Protein AF-A0A832UIJ3-F1 (afdb_monomer)

Seq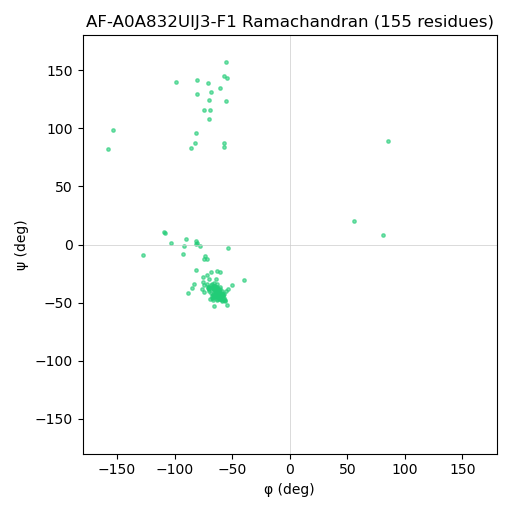uence (157 aa):
MHATLATTLRNRYSAGLPQARTTIYAGSPVNYRSFPMIMTPPIKEDQLAEILLRSDGVLTRARMINASLRLLGINCSELDTLAGAGSVQLASVQEMSRSKNRSDLRTALTRFRMTVMTLRDAYRDILVREDLPGETAQGVLSVAQSLDVTAVKAAIA

Structure (mmCIF, N/CA/C/O backbone):
data_AF-A0A832UIJ3-F1
#
_entry.id   AF-A0A832UIJ3-F1
#
loop_
_atom_site.group_PDB
_atom_site.id
_atom_site.type_symbol
_atom_site.label_atom_id
_atom_site.label_alt_id
_atom_site.label_comp_id
_atom_site.label_asym_id
_atom_site.label_entity_id
_atom_site.label_seq_id
_atom_site.pdbx_PDB_ins_code
_atom_site.Cartn_x
_atom_site.Cartn_y
_atom_site.Cartn_z
_atom_site.occupancy
_atom_site.B_iso_or_equiv
_atom_site.auth_seq_id
_atom_site.auth_comp_id
_atom_site.auth_asym_id
_atom_site.auth_atom_id
_atom_site.pdbx_PDB_model_num
ATOM 1 N N . MET A 1 1 ? -20.472 16.142 -15.484 1.00 39.19 1 MET A N 1
ATOM 2 C CA . MET A 1 1 ? -21.192 15.498 -14.359 1.00 39.19 1 MET A CA 1
ATOM 3 C C . MET A 1 1 ? -20.219 15.157 -13.215 1.00 39.19 1 MET A C 1
ATOM 5 O O . MET A 1 1 ? -19.966 13.993 -12.956 1.00 39.19 1 MET A O 1
ATOM 9 N N . HIS A 1 2 ? -19.652 16.162 -12.531 1.00 39.00 2 HIS A N 1
ATOM 10 C CA . HIS A 1 2 ? -18.636 15.988 -11.464 1.00 39.00 2 HIS A CA 1
ATOM 11 C C . HIS A 1 2 ? -19.160 16.304 -10.045 1.00 39.00 2 HIS A C 1
ATOM 13 O O . HIS A 1 2 ? -18.385 16.398 -9.099 1.00 39.00 2 HIS A O 1
ATOM 19 N N . ALA A 1 3 ? -20.476 16.468 -9.878 1.00 40.84 3 ALA A N 1
ATOM 20 C CA . ALA A 1 3 ? -21.085 16.920 -8.623 1.00 40.84 3 ALA A CA 1
ATOM 21 C C . ALA A 1 3 ? -21.518 15.781 -7.678 1.00 40.84 3 ALA A C 1
ATOM 23 O O . ALA A 1 3 ? -21.900 16.029 -6.538 1.00 40.84 3 ALA A O 1
ATOM 24 N N . THR A 1 4 ? -21.468 14.520 -8.103 1.00 48.50 4 THR A N 1
ATOM 25 C CA . THR A 1 4 ? -22.038 13.403 -7.333 1.00 48.50 4 THR A CA 1
ATOM 26 C C . THR A 1 4 ? -21.109 12.876 -6.241 1.00 48.50 4 THR A C 1
ATOM 28 O O . THR A 1 4 ? -21.584 12.539 -5.161 1.00 48.50 4 THR A O 1
ATOM 31 N N . LEU A 1 5 ? -19.787 12.872 -6.434 1.00 42.34 5 LEU A N 1
ATOM 32 C CA . LEU A 1 5 ? -18.871 12.242 -5.469 1.00 42.34 5 LEU A CA 1
ATOM 33 C C . LEU A 1 5 ? -18.695 13.064 -4.179 1.00 42.34 5 LEU A C 1
ATOM 35 O O . LEU A 1 5 ? -18.743 12.513 -3.081 1.00 42.34 5 LEU A O 1
ATOM 39 N N . ALA A 1 6 ? -18.583 14.391 -4.302 1.00 45.16 6 ALA A N 1
ATOM 40 C CA . ALA A 1 6 ? -18.473 15.300 -3.157 1.00 45.16 6 ALA A CA 1
ATOM 41 C C . ALA A 1 6 ? -19.769 15.348 -2.326 1.00 45.16 6 ALA A C 1
ATOM 43 O O . ALA A 1 6 ? -19.722 15.371 -1.097 1.00 45.16 6 ALA A O 1
ATOM 44 N N . THR A 1 7 ? -20.927 15.282 -2.989 1.00 42.53 7 THR A N 1
ATOM 45 C CA . THR A 1 7 ? -22.244 15.256 -2.331 1.00 42.53 7 THR A CA 1
ATOM 46 C C . THR A 1 7 ? -22.480 13.924 -1.613 1.00 42.53 7 THR A C 1
ATOM 48 O O . THR A 1 7 ? -22.992 13.902 -0.496 1.00 42.53 7 THR A O 1
ATOM 51 N N . THR A 1 8 ? -22.000 12.815 -2.187 1.00 46.34 8 THR A N 1
ATOM 52 C CA . THR A 1 8 ? -22.056 11.493 -1.541 1.00 46.34 8 THR A CA 1
ATOM 53 C C . THR A 1 8 ? -21.134 11.416 -0.321 1.00 46.34 8 THR A C 1
ATOM 55 O O . THR A 1 8 ? -21.488 10.781 0.665 1.00 46.34 8 THR A O 1
ATOM 58 N N . LEU A 1 9 ? -19.971 12.081 -0.344 1.00 43.75 9 LEU A N 1
ATOM 59 C CA . LEU A 1 9 ? -19.081 12.166 0.821 1.00 43.75 9 LEU A CA 1
ATOM 60 C C . LEU A 1 9 ? -19.661 13.050 1.936 1.00 43.75 9 LEU A C 1
ATOM 62 O O . LEU A 1 9 ? -19.540 12.688 3.102 1.00 43.75 9 LEU A O 1
ATOM 66 N N . ARG A 1 10 ? -20.350 14.149 1.595 1.00 41.62 10 ARG A N 1
ATOM 67 C CA . ARG A 1 10 ? -21.055 14.999 2.575 1.00 41.62 10 ARG A CA 1
ATOM 68 C C . ARG A 1 10 ? -22.216 14.276 3.260 1.00 41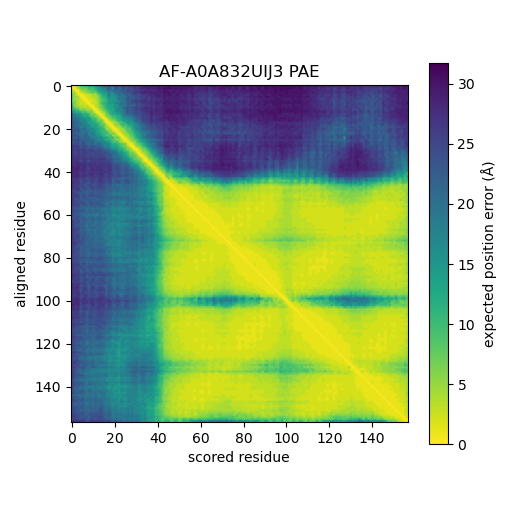.62 10 ARG A C 1
ATOM 70 O O . ARG A 1 10 ? -22.385 14.420 4.464 1.00 41.62 10 ARG A O 1
ATOM 77 N N . ASN A 1 11 ? -22.953 13.440 2.528 1.00 39.72 11 ASN A N 1
ATOM 78 C CA . ASN A 1 11 ? -24.073 12.672 3.081 1.00 39.72 11 ASN A CA 1
ATOM 79 C C . ASN A 1 11 ? -23.646 11.496 3.990 1.00 39.72 11 ASN A C 1
ATOM 81 O O . ASN A 1 11 ? -24.493 10.940 4.686 1.00 39.72 11 ASN A O 1
ATOM 85 N N . ARG A 1 12 ? -22.350 11.133 4.058 1.00 45.69 12 ARG A N 1
ATOM 86 C CA . ARG A 1 12 ? -21.844 10.083 4.976 1.00 45.69 12 ARG A CA 1
ATOM 87 C C . ARG A 1 12 ? -21.831 10.487 6.451 1.00 45.69 12 ARG A C 1
ATOM 89 O O . ARG A 1 12 ? -21.661 9.615 7.295 1.00 45.69 12 ARG A O 1
ATOM 96 N N . TYR A 1 13 ? -22.008 11.769 6.769 1.00 43.53 13 TYR A N 1
ATOM 97 C CA . TYR A 1 13 ? -21.979 12.246 8.155 1.00 43.53 13 TYR A CA 1
ATOM 98 C C . TYR A 1 13 ? -23.237 11.899 8.967 1.00 43.53 13 TYR A C 1
ATOM 100 O O . TYR A 1 13 ? -23.207 12.040 10.185 1.00 43.53 13 TYR A O 1
ATOM 108 N N . SER A 1 14 ? -24.333 11.448 8.341 1.00 40.50 14 SER A N 1
ATOM 109 C CA . SER A 1 14 ? -25.637 11.390 9.029 1.00 40.50 14 SER A CA 1
ATOM 110 C C . SER A 1 14 ? -26.359 10.043 8.988 1.00 40.50 14 SER A C 1
ATOM 112 O O . SER A 1 14 ? -27.336 9.876 9.710 1.00 40.50 14 SER A O 1
ATOM 114 N N . ALA A 1 15 ? -25.903 9.061 8.207 1.00 37.53 15 ALA A N 1
ATOM 115 C CA . ALA A 1 15 ? -26.547 7.750 8.184 1.00 37.53 15 ALA A CA 1
ATOM 116 C C . ALA A 1 15 ? -25.574 6.632 7.787 1.00 37.53 15 ALA A C 1
ATOM 118 O O . ALA A 1 15 ? -25.338 6.364 6.614 1.00 37.53 15 ALA A O 1
ATOM 119 N N . GLY A 1 16 ? -25.064 5.932 8.797 1.00 35.69 16 GLY A N 1
ATOM 120 C CA . GLY A 1 16 ? -24.856 4.494 8.700 1.00 35.69 16 GLY A CA 1
ATOM 121 C C . GLY A 1 16 ? -23.546 4.005 8.077 1.00 35.69 16 GLY A C 1
ATOM 122 O O . GLY A 1 16 ? -23.506 3.566 6.927 1.00 35.69 16 GLY A O 1
ATOM 123 N N . LEU A 1 17 ? -22.532 3.849 8.933 1.00 44.06 17 LEU A N 1
ATOM 124 C CA . LEU A 1 17 ? -21.436 2.880 8.772 1.00 44.06 17 LEU A CA 1
ATOM 125 C C . LEU A 1 17 ? -21.876 1.488 8.229 1.00 44.06 17 LEU A C 1
ATOM 127 O O . LEU A 1 17 ? -21.105 0.897 7.467 1.00 44.06 17 LEU A O 1
ATOM 131 N N . PRO A 1 18 ? -23.104 0.970 8.480 1.00 40.62 18 PRO A N 1
ATOM 132 C CA . PRO A 1 18 ? -23.565 -0.283 7.874 1.00 40.62 18 PRO A CA 1
ATOM 133 C C . PRO A 1 18 ? -23.719 -0.257 6.342 1.00 40.62 18 PRO A C 1
ATOM 135 O O . PRO A 1 18 ? -23.514 -1.288 5.707 1.00 40.62 18 PRO A O 1
ATOM 138 N N . GLN A 1 19 ? -24.022 0.888 5.714 1.00 37.78 19 GLN A N 1
ATOM 139 C CA . GLN A 1 19 ? -24.164 0.978 4.247 1.00 37.78 19 GLN A CA 1
ATOM 140 C C . GLN A 1 19 ? -22.811 1.108 3.523 1.00 37.78 19 GLN A C 1
ATOM 142 O O . GLN A 1 19 ? -22.678 0.755 2.346 1.00 37.78 19 GLN A O 1
ATOM 147 N N . ALA A 1 20 ? -21.768 1.560 4.229 1.00 39.78 20 ALA A N 1
ATOM 148 C CA . ALA A 1 20 ? -20.407 1.556 3.701 1.00 39.78 20 ALA A CA 1
ATOM 149 C C . ALA A 1 20 ? -19.891 0.119 3.507 1.00 39.78 20 ALA A C 1
ATOM 151 O O . ALA A 1 20 ? -19.261 -0.165 2.489 1.00 39.78 20 ALA A O 1
ATOM 152 N N . ARG A 1 21 ? -20.236 -0.807 4.418 1.00 35.94 21 ARG A N 1
ATOM 153 C CA . ARG A 1 21 ? -19.884 -2.235 4.303 1.00 35.94 21 ARG A CA 1
ATOM 154 C C . ARG A 1 21 ? -20.452 -2.883 3.033 1.00 35.94 21 ARG A C 1
ATOM 156 O O . ARG A 1 21 ? -19.720 -3.586 2.342 1.00 35.94 21 ARG A O 1
ATOM 163 N N . THR A 1 22 ? -21.707 -2.610 2.670 1.00 36.19 22 THR A N 1
ATOM 164 C CA . THR A 1 22 ? -22.324 -3.165 1.449 1.00 36.19 22 THR A CA 1
ATOM 165 C C . THR A 1 22 ? -21.819 -2.507 0.170 1.00 36.19 22 THR A C 1
ATOM 167 O O . THR A 1 22 ? -21.631 -3.193 -0.831 1.00 36.19 22 THR A O 1
ATOM 170 N N . THR A 1 23 ? -21.525 -1.205 0.187 1.00 43.72 23 THR A N 1
ATOM 171 C CA . THR A 1 23 ? -21.051 -0.501 -1.019 1.00 43.72 23 THR A CA 1
ATOM 172 C C . THR A 1 23 ? -19.587 -0.826 -1.345 1.00 43.72 23 THR A C 1
ATOM 174 O O . THR A 1 23 ? -19.227 -0.909 -2.517 1.00 43.72 23 THR A O 1
ATOM 177 N N . ILE A 1 24 ? -18.743 -1.084 -0.334 1.00 43.19 24 ILE A N 1
ATOM 178 C CA . ILE A 1 24 ? -17.364 -1.564 -0.544 1.00 43.19 24 ILE A CA 1
ATOM 179 C C . ILE A 1 24 ? -17.367 -2.962 -1.187 1.00 43.19 24 ILE A C 1
ATOM 181 O O . ILE A 1 24 ? -16.548 -3.226 -2.065 1.00 43.19 24 ILE A O 1
ATOM 185 N N . TYR A 1 25 ? -18.320 -3.829 -0.821 1.00 36.50 25 TYR A N 1
ATOM 186 C CA . TYR A 1 25 ? -18.483 -5.149 -1.441 1.00 36.50 25 TYR A CA 1
ATOM 187 C C . TYR A 1 25 ? -19.136 -5.095 -2.832 1.00 36.50 25 TYR A C 1
ATOM 189 O O . TYR A 1 25 ? -18.692 -5.804 -3.730 1.00 36.50 25 TYR A O 1
ATOM 197 N N . ALA A 1 26 ? -20.128 -4.226 -3.056 1.00 36.97 26 ALA A N 1
ATOM 198 C CA . ALA A 1 26 ? -20.773 -4.070 -4.366 1.00 36.97 26 ALA A CA 1
ATOM 199 C C . ALA A 1 26 ? -19.869 -3.374 -5.402 1.00 36.97 26 ALA A C 1
ATOM 201 O O . ALA A 1 26 ? -20.012 -3.590 -6.604 1.00 36.97 26 ALA A O 1
ATOM 202 N N . GLY A 1 27 ? -18.929 -2.546 -4.938 1.00 35.41 27 GLY A N 1
ATOM 203 C CA . GLY A 1 27 ? -17.932 -1.874 -5.766 1.00 35.41 27 GLY A CA 1
ATOM 204 C C . GLY A 1 27 ? -16.618 -2.634 -5.923 1.00 35.41 27 GLY A C 1
ATOM 205 O O . GLY A 1 27 ? -15.746 -2.128 -6.621 1.00 35.41 27 GLY A O 1
ATOM 206 N N . SER A 1 28 ? -16.449 -3.805 -5.293 1.00 37.44 28 SER A N 1
ATOM 207 C CA . SER A 1 28 ? -15.291 -4.674 -5.516 1.00 37.44 28 SER A CA 1
ATOM 208 C C . SER A 1 28 ? -15.560 -5.475 -6.789 1.00 37.44 28 SER A C 1
ATOM 210 O O . SER A 1 28 ? -16.300 -6.462 -6.749 1.00 37.44 28 SER A O 1
ATOM 212 N N . PRO A 1 29 ? -15.059 -5.050 -7.962 1.00 41.47 29 PRO A N 1
ATOM 213 C CA . PRO A 1 29 ? -15.418 -5.708 -9.192 1.00 41.47 29 PRO A CA 1
ATOM 214 C C . PRO A 1 29 ? -14.753 -7.078 -9.166 1.00 41.47 29 PRO A C 1
ATOM 216 O O . PRO A 1 29 ? -13.527 -7.204 -9.137 1.00 41.47 29 PRO A O 1
ATOM 219 N N . VAL A 1 30 ? -15.582 -8.100 -9.319 1.00 36.53 30 VAL A N 1
ATOM 220 C CA . VAL A 1 30 ? -15.220 -9.454 -9.757 1.00 36.53 30 VAL A CA 1
ATOM 221 C C . VAL A 1 30 ? -14.430 -9.436 -11.097 1.00 36.53 30 VAL A C 1
ATOM 223 O O . VAL A 1 30 ? -13.913 -10.458 -11.537 1.00 36.53 30 VAL A O 1
ATOM 226 N N . ASN A 1 31 ? -14.223 -8.262 -11.712 1.00 34.00 31 ASN A N 1
ATOM 227 C CA . ASN A 1 31 ? -13.494 -8.041 -12.964 1.00 34.00 31 ASN A CA 1
ATOM 228 C C . ASN A 1 31 ? -11.957 -8.053 -12.871 1.00 34.00 31 ASN A C 1
ATOM 230 O O . ASN A 1 31 ? -11.305 -7.937 -13.904 1.00 34.00 31 ASN A O 1
ATOM 234 N N . TYR A 1 32 ? -11.335 -8.230 -11.701 1.00 41.75 32 TYR A N 1
ATOM 235 C CA . TYR A 1 32 ? -9.866 -8.346 -11.643 1.00 41.75 32 TYR A CA 1
ATOM 236 C C . TYR A 1 32 ? -9.326 -9.746 -11.989 1.00 41.75 32 TYR A C 1
ATOM 238 O O . TYR A 1 32 ? -8.115 -9.961 -11.948 1.00 41.75 32 TYR A O 1
ATOM 246 N N . ARG A 1 33 ? -10.193 -10.703 -12.361 1.00 33.19 33 ARG A N 1
ATOM 247 C CA . ARG A 1 33 ? -9.790 -12.080 -12.709 1.00 33.19 33 ARG A CA 1
ATOM 248 C C . ARG A 1 33 ? -9.258 -12.285 -14.129 1.00 33.19 33 ARG A C 1
ATOM 250 O O . ARG A 1 33 ? -8.834 -13.388 -14.450 1.00 33.19 33 ARG A O 1
ATOM 257 N N . SER A 1 34 ? -9.186 -11.249 -14.953 1.00 31.11 34 SER A N 1
ATOM 258 C CA . SER A 1 34 ? -8.575 -11.362 -16.279 1.00 31.11 34 SER A CA 1
ATOM 259 C C . SER A 1 34 ? -8.135 -9.992 -16.769 1.00 31.11 34 SER A C 1
ATOM 261 O O . SER A 1 34 ? -8.843 -9.338 -17.529 1.00 31.11 34 SER A O 1
ATOM 263 N N . PHE A 1 35 ? -6.956 -9.548 -16.332 1.00 35.56 35 PHE A N 1
ATOM 264 C CA . PHE A 1 35 ? -6.226 -8.571 -17.129 1.00 35.56 35 PHE A CA 1
ATOM 265 C C . PHE A 1 35 ? -5.642 -9.320 -18.329 1.00 35.56 35 PHE A C 1
ATOM 267 O O . PHE A 1 35 ? -4.797 -10.197 -18.120 1.00 35.56 35 PHE A O 1
ATOM 274 N N . PRO A 1 36 ? -6.049 -9.012 -19.574 1.00 32.50 36 PRO A N 1
ATOM 275 C CA . PRO A 1 36 ? -5.216 -9.380 -20.705 1.00 32.50 36 PRO A CA 1
ATOM 276 C C . PRO A 1 36 ? -3.846 -8.732 -20.480 1.00 32.50 36 PRO A C 1
ATOM 278 O O . PRO A 1 36 ? -3.769 -7.646 -19.900 1.00 32.50 36 PRO A O 1
ATOM 281 N N . MET A 1 37 ? -2.762 -9.394 -20.890 1.00 35.47 37 MET A N 1
ATOM 282 C CA . MET A 1 37 ? -1.457 -8.745 -21.026 1.00 35.47 37 MET A CA 1
ATOM 283 C C . MET A 1 37 ? -1.630 -7.569 -21.994 1.00 35.47 37 MET A C 1
ATOM 285 O O . MET A 1 37 ? -1.499 -7.725 -23.205 1.00 35.47 37 MET A O 1
ATOM 289 N N . ILE A 1 38 ? -2.007 -6.399 -21.482 1.00 39.00 38 ILE A N 1
ATOM 290 C CA . ILE A 1 38 ? -2.041 -5.181 -22.271 1.00 39.00 38 ILE A CA 1
ATOM 291 C C . ILE A 1 38 ? -0.572 -4.869 -22.516 1.00 39.00 38 ILE A C 1
ATOM 293 O O . ILE A 1 38 ? 0.159 -4.526 -21.592 1.00 39.00 38 ILE A O 1
ATOM 297 N N . MET A 1 39 ? -0.141 -5.075 -23.758 1.00 37.12 39 MET A N 1
ATOM 298 C CA . MET A 1 39 ? 1.107 -4.559 -24.308 1.00 37.12 39 MET A CA 1
ATOM 299 C C . MET A 1 39 ? 1.091 -3.032 -24.159 1.00 37.12 39 MET A C 1
ATOM 301 O O . MET A 1 39 ? 0.669 -2.312 -25.061 1.00 37.12 39 MET A O 1
ATOM 305 N N . THR A 1 40 ? 1.471 -2.526 -22.987 1.00 46.62 40 THR A N 1
ATOM 306 C CA . THR A 1 40 ? 1.617 -1.093 -22.750 1.00 46.62 40 THR A CA 1
ATOM 307 C C . THR A 1 40 ? 2.845 -0.582 -23.512 1.00 46.62 40 THR A C 1
ATOM 309 O O . THR A 1 40 ? 3.878 -1.263 -23.541 1.00 46.62 40 THR A O 1
ATOM 312 N N . PRO A 1 41 ? 2.764 0.609 -24.139 1.00 45.50 41 PRO A N 1
ATOM 313 C CA . PRO A 1 41 ? 3.929 1.261 -24.726 1.00 45.50 41 PRO A CA 1
ATOM 314 C C . PRO A 1 41 ? 5.034 1.435 -23.670 1.00 45.50 41 PRO A C 1
ATOM 316 O O . PRO A 1 41 ? 4.734 1.472 -22.475 1.00 45.50 41 PRO A O 1
ATOM 319 N N . PRO A 1 42 ? 6.311 1.570 -24.072 1.00 53.44 42 PRO A N 1
ATOM 320 C CA . PRO A 1 42 ? 7.393 1.817 -23.126 1.00 53.44 42 PRO A CA 1
ATOM 321 C C . PRO A 1 42 ? 7.093 3.069 -22.291 1.00 53.44 42 PRO A C 1
ATOM 323 O O . PRO A 1 42 ? 6.875 4.150 -22.839 1.00 53.44 42 PRO A O 1
ATOM 326 N N . ILE A 1 43 ? 7.079 2.909 -20.968 1.00 57.91 43 ILE A N 1
ATOM 327 C CA . ILE A 1 43 ? 6.852 3.996 -20.019 1.00 57.91 43 ILE A CA 1
ATOM 328 C C . ILE A 1 43 ? 7.934 5.057 -20.189 1.00 57.91 43 ILE A C 1
ATOM 330 O O . ILE A 1 43 ? 9.122 4.741 -20.304 1.00 57.91 43 ILE A O 1
ATOM 334 N N . LYS A 1 44 ? 7.511 6.324 -20.220 1.00 64.88 44 LYS A N 1
ATOM 335 C CA . LYS A 1 44 ? 8.425 7.469 -20.166 1.00 64.88 44 LYS A CA 1
ATOM 336 C C . LYS A 1 44 ? 9.047 7.510 -18.770 1.00 64.88 44 LYS A C 1
ATOM 338 O O . LYS A 1 44 ? 8.307 7.433 -17.794 1.00 64.88 44 LYS A O 1
ATOM 343 N N . GLU A 1 45 ? 10.370 7.635 -18.673 1.00 65.50 45 GLU A N 1
ATOM 344 C CA . GLU A 1 45 ? 11.112 7.5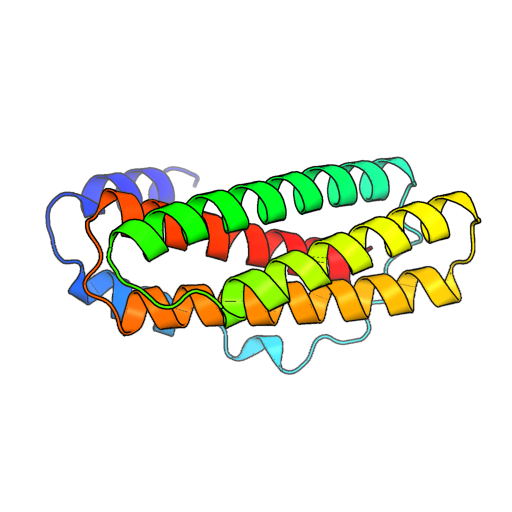85 -17.397 1.00 65.50 45 GLU A CA 1
ATOM 345 C C . GLU A 1 45 ? 10.524 8.529 -16.324 1.00 65.50 45 GLU A C 1
ATOM 347 O O . GLU A 1 45 ? 10.417 8.140 -15.161 1.00 65.50 45 GLU A O 1
ATOM 352 N N . ASP A 1 46 ? 10.006 9.695 -16.728 1.00 69.88 46 ASP A N 1
ATOM 353 C CA . ASP A 1 46 ? 9.335 10.662 -15.844 1.00 69.88 46 ASP A CA 1
ATOM 354 C C . ASP A 1 46 ? 8.085 10.096 -15.143 1.00 69.88 46 ASP A C 1
ATOM 356 O O . ASP A 1 46 ? 7.838 10.369 -13.967 1.00 69.88 46 ASP A O 1
ATOM 360 N N . GLN A 1 47 ? 7.297 9.270 -15.840 1.00 74.12 47 GLN A N 1
ATOM 361 C CA . GLN A 1 47 ? 6.100 8.647 -15.268 1.00 74.12 47 GLN A CA 1
ATOM 362 C C . GLN A 1 47 ? 6.466 7.572 -14.247 1.00 74.12 47 GLN A C 1
ATOM 364 O O . GLN A 1 47 ? 5.801 7.448 -13.218 1.00 74.12 47 GLN A O 1
ATOM 369 N N . LEU A 1 48 ? 7.533 6.810 -14.502 1.00 78.12 48 LEU A N 1
ATOM 370 C CA . LEU A 1 48 ? 8.015 5.812 -13.554 1.00 78.12 48 LEU A CA 1
ATOM 371 C C . LEU A 1 48 ? 8.530 6.490 -12.278 1.00 78.12 48 LEU A C 1
ATOM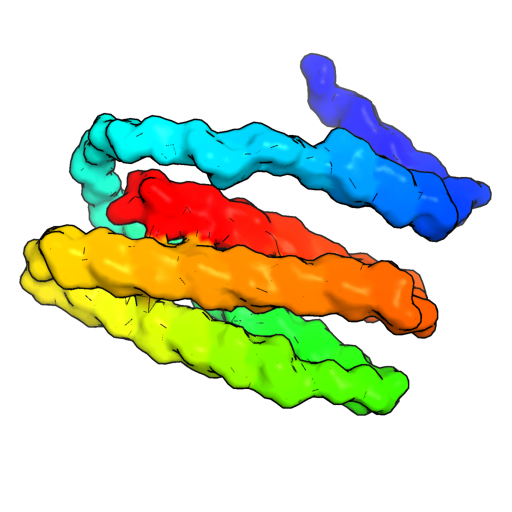 373 O O . LEU A 1 48 ? 8.155 6.078 -11.184 1.00 78.12 48 LEU A O 1
ATOM 377 N N . ALA A 1 49 ? 9.300 7.575 -12.394 1.00 77.69 49 ALA A N 1
ATOM 378 C CA . ALA A 1 49 ? 9.779 8.332 -11.237 1.00 77.69 49 ALA A CA 1
ATOM 379 C C . ALA A 1 49 ? 8.629 8.854 -10.349 1.00 77.69 49 ALA A C 1
ATOM 381 O O . ALA A 1 49 ? 8.673 8.698 -9.126 1.00 77.69 49 ALA A O 1
ATOM 382 N N . GLU A 1 50 ? 7.561 9.396 -10.949 1.00 81.69 50 GLU A N 1
ATOM 383 C CA . GLU A 1 50 ? 6.361 9.833 -10.218 1.00 81.69 50 GLU A CA 1
ATOM 384 C C . GLU A 1 50 ? 5.674 8.664 -9.490 1.00 81.69 50 GLU A C 1
ATOM 386 O O . GLU A 1 50 ? 5.278 8.783 -8.325 1.00 81.69 50 GLU A O 1
ATOM 391 N N . ILE A 1 51 ? 5.544 7.513 -10.160 1.00 82.00 51 ILE A N 1
ATOM 392 C CA . ILE A 1 51 ? 4.948 6.303 -9.578 1.00 82.00 51 ILE A CA 1
ATOM 393 C C . ILE A 1 51 ? 5.743 5.852 -8.358 1.00 82.00 51 ILE A C 1
ATOM 395 O O . ILE A 1 51 ? 5.141 5.535 -7.329 1.00 82.00 51 ILE A O 1
ATOM 399 N N . LEU A 1 52 ? 7.072 5.846 -8.448 1.00 83.50 52 LEU A N 1
ATOM 400 C CA . LEU A 1 52 ? 7.944 5.403 -7.365 1.00 83.50 52 LEU A CA 1
ATOM 401 C C . LEU A 1 52 ? 7.860 6.342 -6.161 1.00 83.50 52 LEU A C 1
ATOM 403 O O . LEU A 1 52 ? 7.665 5.870 -5.042 1.00 83.50 52 LEU A O 1
ATOM 407 N N . LEU A 1 53 ? 7.907 7.657 -6.388 1.00 83.44 53 LEU A N 1
ATOM 408 C CA . LEU A 1 53 ? 7.768 8.652 -5.322 1.00 83.44 53 LEU A CA 1
ATOM 409 C C . LEU A 1 53 ? 6.412 8.536 -4.614 1.00 83.44 53 LEU A C 1
ATOM 411 O O . LEU A 1 53 ? 6.330 8.526 -3.385 1.00 83.44 53 LEU A O 1
ATOM 415 N N . ARG A 1 54 ? 5.328 8.396 -5.385 1.00 86.19 54 ARG A N 1
ATOM 416 C CA . ARG A 1 54 ? 3.985 8.229 -4.821 1.00 86.19 54 ARG A CA 1
ATOM 417 C C . ARG A 1 54 ? 3.866 6.930 -4.030 1.00 86.19 54 ARG A C 1
ATOM 419 O O . ARG A 1 54 ? 3.250 6.926 -2.968 1.00 86.19 54 ARG A O 1
ATOM 426 N N . SER A 1 55 ? 4.444 5.846 -4.539 1.00 88.94 55 SER A N 1
ATOM 427 C CA . SER A 1 55 ? 4.438 4.535 -3.886 1.00 88.94 55 SER A CA 1
ATOM 428 C C . SER A 1 55 ? 5.123 4.579 -2.521 1.00 88.94 55 SER A C 1
ATOM 430 O O . SER A 1 55 ? 4.575 4.056 -1.551 1.00 88.94 55 SER A O 1
ATOM 432 N N . ASP A 1 56 ? 6.260 5.268 -2.425 1.00 89.25 56 ASP A N 1
ATOM 433 C CA . ASP A 1 56 ? 7.001 5.426 -1.172 1.00 89.25 56 ASP A CA 1
ATOM 434 C C . ASP A 1 56 ? 6.201 6.216 -0.123 1.00 89.25 56 ASP A C 1
ATOM 436 O O . ASP A 1 56 ? 6.056 5.794 1.029 1.00 89.25 56 ASP A O 1
ATOM 440 N N . GLY A 1 57 ? 5.556 7.307 -0.549 1.00 88.44 57 GLY A N 1
ATOM 441 C CA . GLY A 1 57 ? 4.658 8.078 0.312 1.00 88.44 57 GLY A CA 1
ATOM 442 C C . GLY A 1 57 ? 3.472 7.256 0.834 1.00 88.44 57 GLY A C 1
ATOM 443 O O . GLY A 1 57 ? 3.067 7.405 1.989 1.00 88.44 57 GLY A O 1
ATOM 444 N N . VAL A 1 58 ? 2.922 6.344 0.024 1.00 90.56 58 VAL A N 1
ATOM 445 C CA . VAL A 1 58 ? 1.835 5.450 0.460 1.00 90.56 58 VAL A CA 1
ATOM 446 C C . VAL A 1 58 ? 2.319 4.448 1.505 1.00 90.56 58 VAL A C 1
ATOM 448 O O . VAL A 1 58 ? 1.639 4.277 2.516 1.00 90.56 58 VAL A O 1
ATOM 451 N N . LEU A 1 59 ? 3.486 3.831 1.310 1.00 91.94 59 LEU A N 1
ATOM 452 C CA . LEU A 1 59 ? 4.062 2.885 2.275 1.00 91.94 59 LEU A CA 1
ATOM 453 C C . LEU A 1 59 ? 4.444 3.563 3.595 1.00 91.94 59 LEU A C 1
ATOM 455 O O . LEU A 1 59 ? 4.255 2.991 4.667 1.00 91.94 59 LEU A O 1
ATOM 459 N N . THR A 1 60 ? 4.917 4.807 3.540 1.00 91.62 60 THR A N 1
ATOM 460 C CA . THR A 1 60 ? 5.184 5.605 4.742 1.00 91.62 60 THR A CA 1
ATOM 461 C C . THR A 1 60 ? 3.899 5.872 5.524 1.00 91.62 60 THR A C 1
ATOM 463 O O . THR A 1 60 ? 3.841 5.612 6.726 1.00 91.62 60 THR A O 1
ATOM 466 N N . ARG A 1 61 ? 2.824 6.298 4.846 1.00 91.50 61 ARG A N 1
ATOM 467 C CA . ARG A 1 61 ? 1.512 6.481 5.492 1.00 91.50 61 ARG A CA 1
ATOM 468 C C . ARG A 1 61 ? 0.936 5.176 6.033 1.00 91.50 61 ARG A C 1
ATOM 470 O O . ARG A 1 61 ? 0.339 5.193 7.103 1.00 91.50 61 ARG A O 1
ATOM 477 N N . ALA A 1 62 ? 1.146 4.057 5.341 1.00 91.12 62 ALA A N 1
ATOM 478 C CA . ALA A 1 62 ? 0.754 2.736 5.821 1.00 91.12 62 ALA A CA 1
ATOM 479 C C . ALA A 1 62 ? 1.393 2.434 7.189 1.00 91.12 62 ALA A C 1
ATOM 481 O O . ALA A 1 62 ? 0.692 2.114 8.145 1.00 91.12 62 ALA A O 1
ATOM 482 N N . ARG A 1 63 ? 2.702 2.668 7.346 1.00 91.94 63 ARG A N 1
ATOM 483 C CA . ARG A 1 63 ? 3.380 2.500 8.645 1.00 91.94 63 ARG A CA 1
ATOM 484 C C . ARG A 1 63 ? 2.851 3.431 9.732 1.00 91.94 63 ARG A C 1
ATOM 486 O O . ARG A 1 63 ? 2.739 3.009 10.880 1.00 91.94 63 ARG A O 1
ATOM 493 N N . MET A 1 64 ? 2.518 4.676 9.387 1.00 92.62 64 MET A N 1
ATOM 494 C CA . MET A 1 64 ? 1.908 5.610 10.341 1.00 92.62 64 MET A CA 1
ATOM 495 C C . MET A 1 64 ? 0.548 5.097 10.824 1.00 92.62 64 MET A C 1
ATOM 497 O O . MET A 1 64 ? 0.299 5.074 12.025 1.00 92.62 64 MET A O 1
ATOM 501 N N . ILE A 1 65 ? -0.299 4.614 9.910 1.00 92.44 65 ILE A N 1
ATOM 502 C CA . ILE A 1 65 ? -1.588 4.012 10.268 1.00 92.44 65 ILE A CA 1
ATOM 503 C C . ILE A 1 65 ? -1.398 2.739 11.096 1.00 92.44 65 ILE A C 1
ATOM 505 O O . ILE A 1 65 ? -2.112 2.563 12.077 1.00 92.44 65 ILE A O 1
ATOM 509 N N . ASN A 1 66 ? -0.413 1.893 10.783 1.00 93.12 66 ASN A N 1
ATOM 510 C CA . ASN A 1 66 ? -0.096 0.725 11.613 1.00 93.12 66 ASN A CA 1
ATOM 511 C C . ASN A 1 66 ? 0.257 1.142 13.042 1.00 93.12 66 ASN A C 1
ATOM 513 O O . ASN A 1 66 ? -0.199 0.517 13.993 1.00 93.12 66 ASN A O 1
ATOM 517 N N . ALA A 1 67 ? 1.032 2.216 13.216 1.00 90.69 67 ALA A N 1
ATOM 518 C CA . ALA A 1 67 ? 1.330 2.739 14.544 1.00 90.69 67 ALA A CA 1
ATOM 519 C C . ALA A 1 67 ? 0.054 3.185 15.280 1.00 90.69 67 ALA A C 1
ATOM 521 O O . ALA A 1 67 ? -0.126 2.818 16.439 1.00 90.69 67 ALA A O 1
ATOM 522 N N . SER A 1 68 ? -0.860 3.889 14.604 1.00 90.69 68 SER A N 1
ATOM 523 C CA . SER A 1 68 ? -2.158 4.275 15.174 1.00 90.69 68 SER A CA 1
ATOM 524 C C . SER A 1 68 ? -3.031 3.070 15.538 1.00 90.69 68 SER A C 1
ATOM 526 O O . SER A 1 68 ? -3.634 3.058 16.605 1.00 90.69 68 SER A O 1
ATOM 528 N N . LEU A 1 69 ? -3.071 2.035 14.697 1.00 90.12 69 LEU A N 1
ATOM 529 C CA . LEU A 1 69 ? -3.803 0.794 14.969 1.0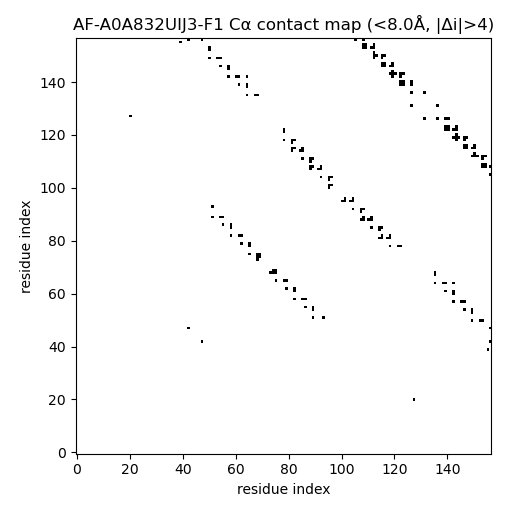0 90.12 69 LEU A CA 1
ATOM 530 C C . LEU A 1 69 ? -3.227 0.046 16.180 1.00 90.12 69 LEU A C 1
ATOM 532 O O . LEU A 1 69 ? -3.985 -0.449 17.011 1.00 90.12 69 LEU A O 1
ATOM 536 N N . ARG A 1 70 ? -1.897 0.022 16.342 1.00 92.50 70 ARG A N 1
ATOM 537 C CA . ARG A 1 70 ? -1.256 -0.587 17.519 1.00 92.50 70 ARG A CA 1
ATOM 538 C C . ARG A 1 70 ? -1.620 0.121 18.822 1.00 92.50 70 ARG A C 1
ATOM 540 O O . ARG A 1 70 ? -1.766 -0.551 19.837 1.00 92.50 70 ARG A O 1
ATOM 547 N N . LEU A 1 71 ? -1.809 1.443 18.804 1.00 91.19 71 LEU A N 1
ATOM 548 C CA . LEU A 1 71 ? -2.291 2.182 19.982 1.00 91.19 71 LEU A CA 1
ATOM 549 C C . LEU A 1 71 ? -3.707 1.761 20.402 1.00 91.19 71 LEU A C 1
ATOM 551 O O . LEU A 1 71 ? -4.066 1.917 21.563 1.00 91.19 71 LEU A O 1
ATOM 555 N N . LEU A 1 72 ? -4.486 1.194 19.478 1.00 89.19 72 LEU A N 1
ATOM 556 C CA . LEU A 1 72 ? -5.808 0.621 19.740 1.00 89.19 72 LEU A CA 1
ATOM 557 C C . LEU A 1 72 ? -5.752 -0.873 20.107 1.00 89.19 72 LEU A C 1
ATOM 559 O O . LEU A 1 72 ? -6.792 -1.505 20.243 1.00 89.19 72 LEU A O 1
ATOM 563 N N . GLY A 1 73 ? -4.555 -1.452 20.251 1.00 91.00 73 GLY A N 1
ATOM 564 C CA . GLY A 1 73 ? -4.369 -2.868 20.578 1.00 91.00 73 GLY A CA 1
ATOM 565 C C . GLY A 1 73 ? -4.491 -3.825 19.387 1.00 91.00 73 GLY A C 1
ATOM 566 O O . GLY A 1 73 ? -4.475 -5.038 19.582 1.00 91.00 73 GLY A O 1
ATOM 567 N N . ILE A 1 74 ? -4.579 -3.315 18.154 1.00 91.12 74 ILE A N 1
ATOM 568 C CA . ILE A 1 74 ? -4.723 -4.147 16.954 1.00 91.12 74 ILE A CA 1
ATOM 569 C C . ILE A 1 74 ? -3.360 -4.692 16.528 1.00 91.12 74 ILE A C 1
ATOM 571 O O . ILE A 1 74 ? -2.388 -3.947 16.354 1.00 91.12 74 ILE A O 1
ATOM 575 N N . ASN A 1 75 ? -3.293 -6.007 16.313 1.00 90.19 75 ASN A N 1
ATOM 576 C CA . ASN A 1 75 ? -2.080 -6.658 15.836 1.00 90.19 75 ASN A CA 1
ATOM 577 C C . ASN A 1 75 ? -1.791 -6.273 14.375 1.00 90.19 75 ASN A C 1
ATOM 579 O O . ASN A 1 75 ? -2.535 -6.627 13.465 1.00 90.19 75 ASN A O 1
ATOM 583 N N . CYS A 1 76 ? -0.674 -5.577 14.159 1.00 92.00 76 CYS A N 1
ATOM 584 C CA . CYS A 1 76 ? -0.248 -5.098 12.844 1.00 92.00 76 CYS A CA 1
ATOM 585 C C . CYS A 1 76 ? 0.966 -5.848 12.269 1.00 92.00 76 CYS A C 1
ATOM 587 O O . CYS A 1 76 ? 1.504 -5.410 11.256 1.00 92.00 76 CYS A O 1
ATOM 589 N N . SER A 1 77 ? 1.415 -6.962 12.866 1.00 89.25 77 SER A N 1
ATOM 590 C CA . SER A 1 77 ? 2.652 -7.647 12.445 1.00 89.25 77 SER A CA 1
ATOM 591 C C . SER A 1 77 ? 2.669 -8.027 10.959 1.00 89.25 77 SER A C 1
ATOM 593 O O . SER A 1 77 ? 3.691 -7.872 10.287 1.00 89.25 77 SER A O 1
ATOM 595 N N . GLU A 1 78 ? 1.536 -8.483 10.422 1.00 89.56 78 GLU A N 1
ATOM 596 C CA . GLU A 1 78 ? 1.404 -8.793 8.995 1.00 89.56 78 GLU A CA 1
ATOM 597 C C . GLU A 1 78 ? 1.478 -7.526 8.129 1.00 89.56 78 GLU A C 1
ATOM 599 O O . GLU A 1 78 ? 2.238 -7.482 7.160 1.00 89.56 78 GLU A O 1
ATOM 604 N N . LEU A 1 79 ? 0.765 -6.460 8.517 1.00 91.00 79 LEU A N 1
ATOM 605 C CA . LEU A 1 79 ? 0.798 -5.170 7.820 1.00 91.00 79 LEU A CA 1
ATOM 606 C C . LEU A 1 79 ? 2.213 -4.582 7.782 1.00 91.00 79 LEU A C 1
ATOM 608 O O . LEU A 1 79 ? 2.624 -4.019 6.770 1.00 91.00 79 LEU A O 1
ATOM 612 N N . ASP A 1 80 ? 2.966 -4.710 8.872 1.00 91.44 80 ASP A N 1
ATOM 613 C CA . ASP A 1 80 ? 4.343 -4.226 8.972 1.00 91.44 80 ASP A CA 1
ATOM 614 C C . ASP A 1 80 ? 5.294 -5.018 8.088 1.00 91.44 80 ASP A C 1
ATOM 616 O O . ASP A 1 80 ? 6.131 -4.436 7.395 1.00 91.44 80 ASP A O 1
ATOM 620 N N . THR A 1 81 ? 5.126 -6.340 8.066 1.00 91.75 81 THR A N 1
ATOM 621 C CA . THR A 1 81 ? 5.902 -7.230 7.200 1.00 91.75 81 THR A CA 1
ATOM 622 C C . THR A 1 81 ? 5.667 -6.880 5.733 1.00 91.75 81 THR A C 1
ATOM 624 O O . THR A 1 81 ? 6.620 -6.697 4.975 1.00 91.75 81 THR A O 1
ATOM 627 N N . LEU A 1 82 ? 4.405 -6.702 5.339 1.00 91.50 82 LEU A N 1
ATOM 628 C CA . LEU A 1 82 ? 4.024 -6.331 3.978 1.00 91.50 82 LEU A CA 1
ATOM 629 C C . LEU A 1 82 ? 4.498 -4.918 3.605 1.00 91.50 82 LEU A C 1
ATOM 631 O O . LEU A 1 82 ? 5.039 -4.723 2.517 1.00 91.50 82 LEU A O 1
ATOM 635 N N . ALA A 1 83 ? 4.366 -3.933 4.498 1.00 92.00 83 ALA A N 1
ATOM 636 C CA . ALA A 1 83 ? 4.856 -2.573 4.262 1.00 92.00 83 ALA A CA 1
ATOM 637 C C . ALA A 1 83 ? 6.394 -2.504 4.200 1.00 92.00 83 ALA A C 1
ATOM 639 O O . ALA A 1 83 ? 6.960 -1.706 3.448 1.00 92.00 83 ALA A O 1
ATOM 640 N N . GLY A 1 84 ? 7.092 -3.334 4.978 1.00 90.38 84 GLY A N 1
ATOM 641 C CA . GLY A 1 84 ? 8.543 -3.505 4.912 1.00 90.38 84 GLY A CA 1
ATOM 642 C C . GLY A 1 84 ? 8.978 -4.127 3.587 1.00 90.38 84 GLY A C 1
ATOM 643 O O . GLY A 1 84 ? 9.779 -3.533 2.861 1.00 90.38 84 GLY A O 1
ATOM 644 N N . ALA A 1 85 ? 8.387 -5.268 3.225 1.00 90.69 85 ALA A N 1
ATOM 645 C CA . ALA A 1 85 ? 8.644 -5.948 1.957 1.00 90.69 85 ALA A CA 1
ATOM 646 C C . ALA A 1 85 ? 8.359 -5.039 0.751 1.00 90.69 85 ALA A C 1
ATOM 648 O O . ALA A 1 85 ? 9.167 -4.975 -0.175 1.00 90.69 85 ALA A O 1
ATOM 649 N N . GLY A 1 86 ? 7.260 -4.280 0.794 1.00 90.88 86 GLY A N 1
ATOM 650 C CA . GLY A 1 86 ? 6.901 -3.307 -0.233 1.00 90.88 86 GLY A CA 1
ATOM 651 C C . GLY A 1 86 ? 7.977 -2.239 -0.436 1.00 90.88 86 GLY A C 1
ATOM 652 O O . GLY A 1 86 ? 8.326 -1.951 -1.576 1.00 90.88 86 GLY A O 1
ATOM 653 N N . SER A 1 87 ? 8.565 -1.696 0.636 1.00 92.38 87 SER A N 1
ATOM 654 C CA . SER A 1 87 ? 9.643 -0.702 0.498 1.00 92.38 87 SER A CA 1
ATOM 655 C C . SER A 1 87 ? 10.939 -1.296 -0.035 1.00 92.38 87 SER A C 1
ATOM 657 O O . SER A 1 87 ? 11.593 -0.658 -0.854 1.00 92.38 87 SER A O 1
ATOM 659 N N . VAL A 1 88 ? 11.304 -2.514 0.376 1.00 90.75 88 VAL A N 1
ATOM 660 C CA . VAL A 1 88 ? 12.489 -3.200 -0.168 1.00 90.75 88 VAL A CA 1
ATOM 661 C C . VAL A 1 88 ? 12.319 -3.454 -1.667 1.00 90.75 88 VAL A C 1
ATOM 663 O O . VAL A 1 88 ? 13.219 -3.180 -2.460 1.00 90.75 88 VAL A O 1
ATOM 666 N N . GLN A 1 89 ? 11.140 -3.928 -2.076 1.00 90.12 89 GLN A N 1
ATOM 667 C CA . GLN A 1 89 ? 10.813 -4.141 -3.486 1.00 90.12 89 GLN A CA 1
ATOM 668 C C . GLN A 1 89 ? 10.816 -2.824 -4.268 1.00 90.12 89 GLN A C 1
ATOM 670 O O . GLN A 1 89 ? 11.357 -2.774 -5.368 1.00 90.12 89 GLN A O 1
ATOM 675 N N . LEU A 1 90 ? 10.280 -1.747 -3.691 1.00 90.00 90 LEU A N 1
ATOM 676 C CA . LEU A 1 90 ? 10.276 -0.426 -4.312 1.00 90.00 90 LEU A CA 1
ATOM 677 C C . LEU A 1 90 ? 11.696 0.121 -4.527 1.00 90.00 90 LEU A C 1
ATOM 679 O O . LEU A 1 90 ? 11.994 0.630 -5.607 1.00 90.00 90 LEU A O 1
ATOM 683 N N . ALA A 1 91 ? 12.584 -0.035 -3.543 1.00 87.50 91 ALA A N 1
ATOM 684 C CA . ALA A 1 91 ? 13.994 0.334 -3.669 1.00 87.50 91 ALA A CA 1
ATOM 685 C C . ALA A 1 91 ? 14.700 -0.489 -4.762 1.00 87.50 91 ALA A C 1
ATOM 687 O O . ALA A 1 91 ? 15.460 0.049 -5.565 1.00 87.50 91 ALA A O 1
ATOM 688 N N . SER A 1 92 ? 14.392 -1.786 -4.859 1.00 87.50 92 SER A N 1
ATOM 689 C CA . SER A 1 92 ? 14.902 -2.636 -5.939 1.00 87.50 92 SER A CA 1
ATOM 690 C C . SER A 1 92 ? 14.424 -2.169 -7.320 1.00 87.50 92 SER A C 1
ATOM 692 O O . SER A 1 92 ? 15.227 -2.117 -8.249 1.00 87.50 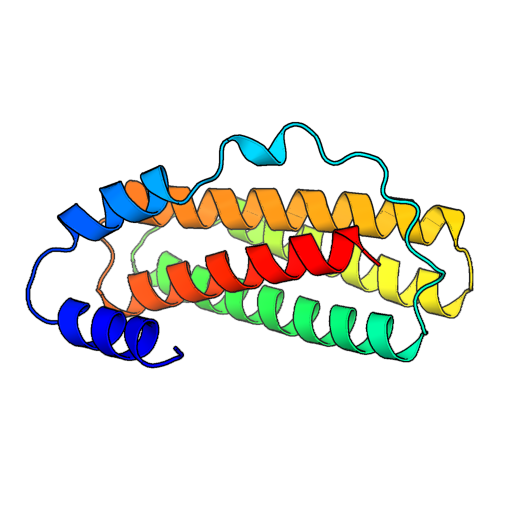92 SER A O 1
ATOM 694 N N . VAL A 1 93 ? 13.153 -1.776 -7.458 1.00 87.44 93 VAL A N 1
ATOM 695 C CA . VAL A 1 93 ? 12.606 -1.207 -8.703 1.00 87.44 93 VAL A CA 1
ATOM 696 C C . VAL A 1 93 ? 13.311 0.106 -9.065 1.00 87.44 93 VAL A C 1
ATOM 698 O O . VAL A 1 93 ? 13.655 0.309 -10.229 1.00 87.44 93 VAL A O 1
ATOM 701 N N . GLN A 1 94 ? 13.575 0.982 -8.088 1.00 86.12 94 GLN A N 1
ATOM 702 C CA . GLN A 1 94 ? 14.329 2.224 -8.303 1.00 86.12 94 GLN A CA 1
ATOM 703 C C . GLN A 1 94 ? 15.735 1.949 -8.858 1.00 86.12 94 GLN A C 1
ATOM 705 O O . GLN A 1 94 ? 16.159 2.600 -9.814 1.00 86.12 94 GLN A O 1
ATOM 710 N N . GLU A 1 95 ? 16.439 0.958 -8.313 1.00 85.25 95 GLU A N 1
ATOM 711 C CA . GLU A 1 95 ? 17.786 0.598 -8.765 1.00 85.25 95 GLU A CA 1
ATOM 712 C C . GLU A 1 95 ? 17.786 -0.062 -10.156 1.00 85.25 95 GLU A C 1
ATOM 714 O O . GLU A 1 95 ? 18.597 0.265 -11.028 1.00 85.25 95 GLU A O 1
ATOM 719 N N . MET A 1 96 ? 16.814 -0.938 -10.424 1.00 81.88 96 MET A N 1
ATOM 720 C CA . MET A 1 96 ? 16.634 -1.560 -11.743 1.00 81.88 96 MET A CA 1
ATOM 721 C C . MET A 1 96 ? 16.253 -0.541 -12.824 1.00 81.88 96 MET A C 1
ATOM 723 O O . MET A 1 96 ? 16.671 -0.664 -13.977 1.00 81.88 96 MET A O 1
ATOM 727 N N . SER A 1 97 ? 15.508 0.504 -12.450 1.00 80.44 97 SER A N 1
ATOM 728 C CA . SER A 1 97 ? 15.197 1.623 -13.340 1.00 80.44 97 SER A CA 1
ATOM 729 C C . SER A 1 97 ? 16.460 2.381 -13.752 1.00 80.44 97 SER A C 1
ATOM 731 O O . SER A 1 97 ? 16.589 2.755 -14.916 1.00 80.44 97 SER A O 1
ATOM 733 N N . ARG A 1 98 ? 17.410 2.592 -12.830 1.00 80.19 98 ARG A N 1
ATOM 734 C CA . ARG A 1 98 ? 18.680 3.288 -13.110 1.00 80.19 98 ARG A CA 1
ATOM 735 C C . ARG A 1 98 ? 19.617 2.462 -13.988 1.00 80.19 98 ARG A C 1
ATOM 737 O O . ARG A 1 98 ? 20.256 3.004 -14.885 1.00 80.19 98 ARG A O 1
ATOM 744 N N . SER A 1 99 ? 19.657 1.150 -13.770 1.00 78.38 99 SER A N 1
ATOM 745 C CA . SER A 1 99 ? 20.499 0.211 -14.526 1.00 78.38 99 SER A CA 1
ATOM 746 C C . SER A 1 99 ? 19.923 -0.198 -15.893 1.00 78.38 99 SER A C 1
ATOM 748 O O . SER A 1 99 ? 20.545 -0.980 -16.609 1.00 78.38 99 SER A O 1
ATOM 750 N N . LYS A 1 100 ? 18.755 0.338 -16.290 1.00 72.06 100 LYS A N 1
ATOM 751 C CA . LYS A 1 100 ? 18.069 0.078 -17.576 1.00 72.06 100 LYS A CA 1
ATOM 752 C C . LYS A 1 100 ? 17.777 -1.407 -17.857 1.00 72.06 100 LYS A C 1
ATOM 754 O O . LYS A 1 100 ? 17.502 -1.781 -19.000 1.00 72.06 100 LYS A O 1
ATOM 759 N N . ASN A 1 101 ? 17.760 -2.253 -16.827 1.00 75.81 101 ASN A N 1
ATOM 760 C CA . ASN A 1 101 ? 17.456 -3.675 -16.957 1.00 75.81 101 ASN A CA 1
ATOM 761 C C . ASN A 1 101 ? 15.934 -3.908 -16.997 1.00 75.81 101 ASN A C 1
ATOM 763 O O . ASN A 1 101 ? 15.276 -4.114 -15.977 1.00 75.81 101 ASN A O 1
ATOM 767 N N . ARG A 1 102 ? 15.352 -3.843 -18.201 1.00 71.88 102 ARG A N 1
ATOM 768 C CA . ARG A 1 102 ? 13.889 -3.823 -18.383 1.00 71.88 102 ARG A CA 1
ATOM 769 C C . ARG A 1 102 ? 13.173 -5.139 -18.067 1.00 71.88 102 ARG A C 1
ATOM 771 O O . ARG A 1 102 ? 12.006 -5.098 -17.684 1.00 71.88 102 ARG A O 1
ATOM 778 N N . SER A 1 103 ? 13.829 -6.286 -18.244 1.00 71.56 103 SER A N 1
ATOM 779 C CA . SER A 1 103 ? 13.226 -7.593 -17.932 1.00 71.56 103 SER A CA 1
ATOM 780 C C . SER A 1 103 ? 13.060 -7.765 -16.421 1.00 71.56 103 SER A C 1
ATOM 782 O O . SER A 1 103 ? 11.975 -8.092 -15.929 1.00 71.56 103 SER A O 1
ATOM 784 N N . ASP A 1 104 ? 14.116 -7.448 -15.676 1.00 80.88 104 ASP A N 1
ATOM 785 C CA . ASP A 1 104 ? 14.117 -7.585 -14.222 1.00 80.88 104 ASP A CA 1
ATOM 786 C C . ASP A 1 104 ? 13.237 -6.519 -13.565 1.00 80.88 104 ASP A C 1
ATOM 788 O O . ASP A 1 104 ? 12.505 -6.824 -12.621 1.00 80.88 104 ASP A O 1
ATOM 792 N N . LEU A 1 105 ? 13.188 -5.314 -14.145 1.00 82.38 105 LEU A N 1
ATOM 793 C CA . LEU A 1 105 ? 12.305 -4.234 -13.707 1.00 82.38 105 LEU A CA 1
ATOM 794 C C . LEU A 1 105 ? 10.823 -4.640 -13.727 1.00 82.38 105 LEU A C 1
ATOM 796 O O . LEU A 1 105 ? 10.115 -4.424 -12.744 1.00 82.38 105 LEU A O 1
ATOM 800 N N . ARG A 1 106 ? 10.348 -5.276 -14.807 1.00 81.44 106 ARG A N 1
ATOM 801 C CA . ARG A 1 106 ? 8.952 -5.749 -14.912 1.00 81.44 106 ARG A CA 1
ATOM 802 C C . ARG A 1 106 ? 8.621 -6.809 -13.868 1.00 81.44 106 ARG A C 1
ATOM 804 O O . ARG A 1 106 ? 7.540 -6.799 -13.274 1.00 81.44 106 ARG A O 1
ATOM 811 N N . THR A 1 107 ? 9.559 -7.719 -13.624 1.00 82.81 107 THR A N 1
ATOM 812 C CA . THR A 1 107 ? 9.406 -8.759 -12.602 1.00 82.81 107 THR A CA 1
ATOM 813 C C . THR A 1 107 ? 9.344 -8.139 -11.205 1.00 82.81 107 THR A C 1
ATOM 815 O O . THR A 1 107 ? 8.478 -8.501 -10.404 1.00 82.81 107 THR A O 1
ATOM 818 N N . ALA A 1 108 ? 10.210 -7.165 -10.921 1.00 84.00 108 ALA A N 1
ATOM 819 C CA . ALA A 1 108 ? 10.228 -6.443 -9.654 1.00 84.00 108 ALA A CA 1
ATOM 820 C C . ALA A 1 108 ? 8.943 -5.626 -9.433 1.00 84.00 108 ALA A C 1
ATOM 822 O O . ALA A 1 108 ? 8.347 -5.722 -8.360 1.00 84.00 108 ALA A O 1
ATOM 823 N N . LEU A 1 109 ? 8.451 -4.919 -10.455 1.00 85.94 109 LEU A N 1
ATOM 824 C CA . LEU A 1 109 ? 7.169 -4.202 -10.419 1.00 85.94 109 LEU A CA 1
ATOM 825 C C . LEU A 1 109 ? 5.980 -5.141 -10.194 1.00 85.94 109 LEU A C 1
ATOM 827 O O . LEU A 1 109 ? 5.075 -4.820 -9.426 1.00 85.94 109 LEU A O 1
ATOM 831 N N . THR A 1 110 ? 5.996 -6.329 -10.801 1.00 86.19 110 THR A N 1
ATOM 832 C CA . THR A 1 110 ? 4.948 -7.339 -10.593 1.00 86.19 110 THR A CA 1
ATOM 833 C C . THR A 1 110 ? 4.936 -7.839 -9.148 1.00 86.19 110 THR A C 1
ATOM 835 O O . THR A 1 110 ? 3.872 -7.906 -8.531 1.00 86.19 110 THR A O 1
ATOM 838 N N . ARG A 1 111 ? 6.109 -8.146 -8.574 1.00 85.56 111 ARG A N 1
ATOM 839 C CA . ARG A 1 111 ? 6.226 -8.529 -7.155 1.00 85.56 111 ARG A CA 1
ATOM 840 C C . ARG A 1 111 ? 5.761 -7.402 -6.236 1.00 85.56 111 ARG A C 1
ATOM 842 O O . ARG A 1 111 ? 4.966 -7.650 -5.335 1.00 85.56 111 ARG A O 1
ATOM 849 N N . PHE A 1 112 ? 6.191 -6.174 -6.520 1.00 88.44 112 PHE A N 1
ATOM 850 C CA . PHE A 1 112 ? 5.761 -4.979 -5.801 1.00 88.44 112 PHE A CA 1
ATOM 851 C C . PHE A 1 112 ? 4.239 -4.815 -5.818 1.00 88.44 112 PHE A C 1
ATOM 853 O O . PHE A 1 112 ? 3.614 -4.654 -4.768 1.00 88.44 112 PHE A O 1
ATOM 860 N N . ARG A 1 113 ? 3.621 -4.943 -6.997 1.00 88.44 113 ARG A N 1
ATOM 861 C CA . ARG A 1 113 ? 2.167 -4.875 -7.161 1.00 88.44 113 ARG A CA 1
ATOM 862 C C . ARG A 1 113 ? 1.450 -5.900 -6.290 1.00 88.44 113 ARG A C 1
ATOM 864 O O . ARG A 1 113 ? 0.488 -5.542 -5.617 1.00 88.44 113 ARG A O 1
ATOM 871 N N . MET A 1 114 ? 1.907 -7.151 -6.302 1.00 84.44 114 MET A N 1
ATOM 872 C CA . MET A 1 114 ? 1.299 -8.215 -5.501 1.00 84.44 114 MET A CA 1
ATOM 873 C C . MET A 1 114 ? 1.351 -7.887 -4.008 1.00 84.44 114 MET A C 1
ATOM 875 O O . MET A 1 114 ? 0.319 -7.941 -3.348 1.00 84.44 114 MET A O 1
ATOM 879 N N . THR A 1 115 ? 2.505 -7.454 -3.494 1.00 87.94 115 THR A N 1
ATOM 880 C CA . THR A 1 115 ? 2.652 -7.058 -2.083 1.00 87.94 115 THR A CA 1
ATOM 881 C C . THR A 1 115 ? 1.710 -5.915 -1.704 1.00 87.94 115 THR A C 1
ATOM 883 O O . THR A 1 115 ? 1.058 -5.966 -0.663 1.00 87.94 115 THR A O 1
ATOM 886 N N . VAL A 1 116 ? 1.596 -4.894 -2.559 1.00 89.06 116 VAL A N 1
ATOM 887 C CA . VAL A 1 116 ? 0.696 -3.749 -2.345 1.00 89.06 116 VAL A CA 1
ATOM 888 C C . VAL A 1 116 ? -0.775 -4.177 -2.340 1.00 89.06 116 VAL A C 1
ATOM 890 O O . VAL A 1 116 ? -1.550 -3.677 -1.524 1.00 89.06 116 VAL A O 1
ATOM 893 N N . MET A 1 117 ? -1.165 -5.110 -3.213 1.00 86.94 117 MET A N 1
ATOM 894 C CA . MET A 1 117 ? -2.521 -5.668 -3.227 1.00 86.94 117 MET A CA 1
ATOM 895 C C . MET A 1 117 ? -2.817 -6.460 -1.951 1.00 86.94 117 MET A C 1
ATOM 897 O O . MET A 1 117 ? -3.865 -6.246 -1.348 1.00 86.94 117 MET A O 1
ATOM 901 N N . THR A 1 118 ? -1.884 -7.298 -1.492 1.00 88.31 118 THR A N 1
ATOM 902 C CA . THR A 1 118 ? -2.037 -8.032 -0.228 1.00 88.31 118 THR A CA 1
ATOM 903 C C . THR A 1 118 ? -2.153 -7.072 0.957 1.00 88.31 118 THR A C 1
ATOM 905 O O . THR A 1 118 ? -3.045 -7.224 1.786 1.00 88.31 118 THR A O 1
ATOM 908 N N . LEU A 1 119 ? -1.315 -6.030 1.007 1.00 91.19 119 LEU A N 1
ATOM 909 C CA . LEU A 1 119 ? -1.369 -5.016 2.064 1.00 91.19 119 LEU A CA 1
ATOM 910 C C . LEU A 1 119 ? -2.713 -4.276 2.079 1.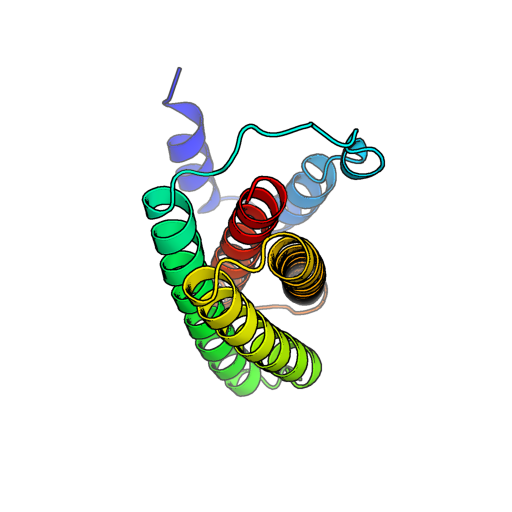00 91.19 119 LEU A C 1
ATOM 912 O O . LEU A 1 119 ? -3.293 -4.045 3.137 1.00 91.19 119 LEU A O 1
ATOM 916 N N . ARG A 1 120 ? -3.232 -3.918 0.900 1.00 91.69 120 ARG A N 1
ATOM 917 C CA . ARG A 1 120 ? -4.561 -3.314 0.762 1.00 91.69 120 ARG A CA 1
ATOM 918 C C . ARG A 1 120 ? -5.643 -4.233 1.317 1.00 91.69 120 ARG A C 1
ATOM 920 O O . ARG A 1 120 ? -6.528 -3.760 2.028 1.00 91.69 120 ARG A O 1
ATOM 927 N N . ASP A 1 121 ? -5.606 -5.507 0.947 1.00 86.94 121 ASP A N 1
ATOM 928 C CA . ASP A 1 121 ? -6.634 -6.465 1.345 1.00 86.94 121 ASP A CA 1
ATOM 929 C C . ASP A 1 121 ? -6.610 -6.701 2.861 1.00 86.94 121 ASP A C 1
ATOM 931 O O . ASP A 1 121 ? -7.673 -6.724 3.476 1.00 86.94 121 ASP A O 1
ATOM 935 N N . ALA A 1 122 ? -5.429 -6.704 3.484 1.00 86.50 122 ALA A N 1
ATOM 936 C CA . ALA A 1 122 ? -5.287 -6.730 4.939 1.00 86.50 122 ALA A CA 1
ATOM 937 C C . ALA A 1 122 ? -5.895 -5.486 5.623 1.00 86.50 122 ALA A C 1
ATOM 939 O O . ALA A 1 122 ? -6.631 -5.612 6.600 1.00 86.50 122 ALA A O 1
ATOM 940 N N . TYR A 1 123 ? -5.688 -4.274 5.089 1.00 86.81 123 TYR A N 1
ATOM 941 C CA . TYR A 1 123 ? -6.362 -3.077 5.622 1.00 86.81 123 TYR A CA 1
ATOM 942 C C . TYR A 1 123 ? -7.884 -3.122 5.470 1.00 86.81 123 TYR A C 1
ATOM 944 O O . TYR A 1 123 ? -8.613 -2.654 6.346 1.00 86.81 123 TYR A O 1
ATOM 952 N N . ARG A 1 124 ? -8.381 -3.669 4.356 1.00 86.81 124 ARG A N 1
ATOM 953 C CA . ARG A 1 124 ? -9.823 -3.854 4.144 1.00 86.81 124 ARG A CA 1
ATOM 954 C C . ARG A 1 124 ? -10.404 -4.870 5.123 1.00 86.81 124 ARG A C 1
ATOM 956 O O . ARG A 1 124 ? -11.507 -4.653 5.608 1.00 86.81 124 ARG A O 1
ATOM 963 N N . ASP A 1 125 ? -9.670 -5.933 5.430 1.00 84.00 125 ASP A N 1
ATOM 964 C CA . ASP A 1 125 ? -10.071 -6.930 6.422 1.00 84.00 125 ASP A CA 1
ATOM 965 C C . ASP A 1 125 ? -10.154 -6.319 7.832 1.00 84.00 125 ASP A C 1
ATOM 967 O O . ASP A 1 125 ? -11.155 -6.511 8.519 1.00 84.00 125 ASP A O 1
ATOM 971 N N . ILE A 1 126 ? -9.202 -5.461 8.215 1.00 82.12 126 ILE A N 1
ATOM 972 C CA . ILE A 1 126 ? -9.252 -4.710 9.484 1.00 82.12 126 ILE A CA 1
ATOM 973 C C . ILE A 1 126 ? -10.500 -3.823 9.566 1.00 82.12 126 ILE A C 1
ATOM 975 O O . ILE A 1 126 ? -11.188 -3.839 10.580 1.00 82.12 126 ILE A O 1
ATOM 979 N N . LEU A 1 127 ? -10.850 -3.101 8.494 1.00 83.94 127 LEU A N 1
ATOM 980 C CA . LEU A 1 127 ? -12.084 -2.295 8.447 1.00 83.94 127 LEU A CA 1
ATOM 981 C C . LEU A 1 127 ? -13.364 -3.128 8.616 1.00 83.94 127 LEU A C 1
ATOM 983 O O . LEU A 1 127 ? -14.418 -2.588 8.954 1.00 83.94 127 LEU A O 1
ATOM 987 N N . VAL A 1 128 ? -13.307 -4.425 8.312 1.00 84.00 128 VAL A N 1
ATOM 988 C CA . VAL A 1 128 ? -14.438 -5.340 8.471 1.00 84.00 128 VAL A CA 1
ATOM 989 C C . VAL A 1 128 ? -14.462 -5.939 9.871 1.00 84.00 128 VAL A C 1
ATOM 991 O O . VAL A 1 128 ? -15.547 -6.053 10.435 1.00 84.00 128 VAL A O 1
ATOM 994 N N . ARG A 1 129 ? -13.312 -6.327 10.425 1.00 79.88 129 ARG A N 1
ATOM 995 C CA . ARG A 1 129 ? -13.231 -7.064 11.694 1.00 79.88 129 ARG A CA 1
ATOM 996 C C . ARG A 1 129 ? -13.244 -6.169 12.923 1.00 79.88 129 ARG A C 1
ATOM 998 O O . ARG A 1 129 ? -13.866 -6.534 13.913 1.00 79.88 129 ARG A O 1
ATOM 1005 N N . GLU A 1 130 ? -12.587 -5.020 12.841 1.00 82.06 130 GLU A N 1
ATOM 1006 C CA . GLU A 1 130 ? -12.340 -4.155 13.988 1.00 82.06 130 GLU A CA 1
ATOM 1007 C C . GLU A 1 130 ? -13.354 -3.010 14.048 1.00 82.06 130 GLU A C 1
ATOM 1009 O O . GLU A 1 130 ? -13.690 -2.397 13.029 1.00 82.06 130 GLU A O 1
ATOM 1014 N N . ASP A 1 131 ? -13.820 -2.689 15.255 1.00 85.31 131 ASP A N 1
ATOM 1015 C CA . ASP A 1 13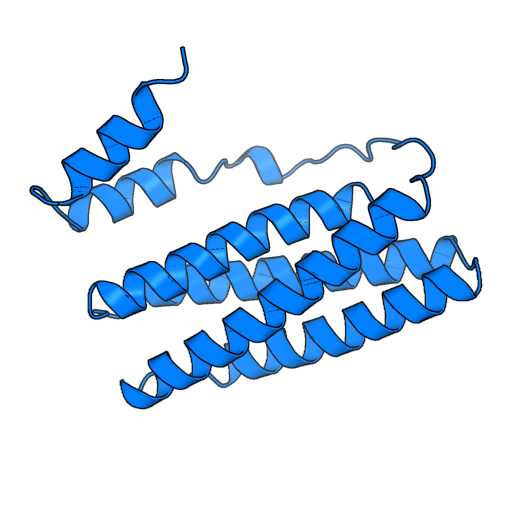1 ? -14.648 -1.505 15.496 1.00 85.31 131 ASP A CA 1
ATOM 1016 C C . ASP A 1 131 ? -13.749 -0.285 15.725 1.00 85.31 131 ASP A C 1
ATOM 1018 O O . ASP A 1 131 ? -13.371 0.067 16.843 1.00 85.31 131 ASP A O 1
ATOM 1022 N N . LEU A 1 132 ? -13.308 0.309 14.617 1.00 80.31 132 LEU A N 1
ATOM 1023 C CA . LEU A 1 132 ? -12.360 1.414 14.635 1.00 80.31 132 LEU A CA 1
ATOM 1024 C C . LEU A 1 132 ? -13.040 2.760 14.932 1.00 80.31 132 LEU A C 1
ATOM 1026 O O . LEU A 1 132 ? -14.076 3.071 14.337 1.00 80.31 132 LEU A O 1
ATOM 1030 N N . PRO A 1 133 ? -12.390 3.648 15.712 1.00 82.12 133 PRO A N 1
ATOM 1031 C CA . PRO A 1 133 ? -12.777 5.053 15.789 1.00 82.12 133 PRO A CA 1
ATOM 1032 C C . PRO A 1 133 ? -12.817 5.689 14.394 1.00 82.12 133 PRO A C 1
ATOM 1034 O O . PRO A 1 133 ? -11.961 5.400 13.554 1.00 82.12 133 PRO A O 1
ATOM 1037 N N . GLY A 1 134 ? -13.778 6.585 14.150 1.00 76.56 134 GLY A N 1
ATOM 1038 C CA . GLY A 1 134 ? -14.045 7.138 12.813 1.00 76.56 134 GLY A CA 1
ATOM 1039 C C . GLY A 1 134 ? -12.822 7.750 12.117 1.00 76.56 134 GLY A C 1
ATOM 1040 O O . GLY A 1 134 ? -12.628 7.536 10.921 1.00 76.56 134 GLY A O 1
ATOM 1041 N N . GLU A 1 135 ? -11.956 8.440 12.863 1.00 79.88 135 GLU A N 1
ATOM 1042 C CA . GLU A 1 135 ? -10.712 9.012 12.331 1.00 79.88 135 GLU A CA 1
ATOM 1043 C C . GLU A 1 135 ? -9.718 7.927 11.890 1.00 79.88 135 GLU A C 1
ATOM 1045 O O . GLU A 1 135 ? -9.169 7.986 10.785 1.00 79.88 135 GLU A O 1
ATOM 1050 N N . THR A 1 136 ? -9.533 6.886 12.705 1.00 81.50 136 THR A N 1
ATOM 1051 C CA . THR A 1 136 ? -8.654 5.755 12.381 1.00 81.50 136 THR A CA 1
ATOM 1052 C C . THR A 1 136 ? -9.208 4.950 11.209 1.00 81.50 136 THR A C 1
ATOM 1054 O O . THR A 1 136 ? -8.465 4.633 10.282 1.00 81.50 136 THR A O 1
ATOM 1057 N N . ALA A 1 137 ? -10.518 4.686 11.184 1.00 81.12 137 ALA A N 1
ATOM 1058 C CA . ALA A 1 137 ? -11.186 4.013 10.071 1.00 81.12 137 ALA A CA 1
ATOM 1059 C C . ALA A 1 137 ? -11.002 4.780 8.749 1.00 81.12 137 ALA A C 1
ATOM 1061 O O . ALA A 1 137 ? -10.705 4.191 7.706 1.00 81.12 137 ALA A O 1
ATOM 1062 N N . GLN A 1 138 ? -11.118 6.110 8.787 1.00 80.25 138 GLN A N 1
ATOM 1063 C CA . GLN A 1 138 ? -10.870 6.962 7.626 1.00 80.25 138 GLN A CA 1
ATOM 1064 C C . GLN A 1 138 ? -9.401 6.907 7.180 1.00 80.25 138 GLN A C 1
ATOM 1066 O O . GLN A 1 138 ? -9.131 6.830 5.977 1.00 80.25 138 GLN A O 1
ATOM 1071 N N . GLY A 1 139 ? -8.458 6.903 8.125 1.00 80.06 139 GLY A N 1
ATOM 1072 C CA . GLY A 1 139 ? -7.031 6.732 7.847 1.00 80.06 139 GLY A CA 1
ATOM 1073 C C . GLY A 1 139 ? -6.724 5.405 7.145 1.00 80.06 139 GLY A C 1
ATOM 1074 O O . GLY A 1 139 ? -6.074 5.391 6.098 1.00 80.06 139 GLY A O 1
ATOM 1075 N N . VAL A 1 140 ? -7.265 4.302 7.665 1.00 83.44 140 VAL A N 1
ATOM 1076 C CA . VAL A 1 140 ? -7.121 2.955 7.092 1.00 83.44 140 VAL A CA 1
ATOM 1077 C C . VAL A 1 140 ? -7.717 2.877 5.685 1.00 83.44 140 VAL A C 1
ATOM 1079 O O . VAL A 1 140 ? -7.058 2.404 4.756 1.00 83.44 140 VAL A O 1
ATOM 1082 N N . LEU A 1 141 ? -8.929 3.404 5.484 1.00 84.38 141 LEU A N 1
ATOM 1083 C CA . LEU A 1 141 ? -9.573 3.438 4.168 1.00 84.38 141 LEU A CA 1
ATOM 1084 C C . LEU A 1 141 ? -8.767 4.265 3.154 1.00 84.38 141 LEU A C 1
ATOM 1086 O O . LEU A 1 141 ? -8.604 3.844 2.008 1.00 84.38 141 LEU A O 1
ATOM 1090 N N . SER A 1 142 ? -8.241 5.418 3.570 1.00 86.25 142 SER A N 1
ATOM 1091 C CA . SER A 1 142 ? -7.406 6.285 2.728 1.00 86.25 142 SER A CA 1
ATOM 1092 C C . SER A 1 142 ? -6.127 5.577 2.263 1.00 86.25 142 SER A C 1
ATOM 1094 O O . SER A 1 142 ? -5.744 5.667 1.088 1.00 86.25 142 SER A O 1
ATOM 1096 N N . VAL A 1 143 ? -5.483 4.815 3.154 1.00 87.69 143 VAL A N 1
ATOM 1097 C CA . VAL A 1 143 ? -4.317 3.994 2.802 1.00 87.69 143 VAL A CA 1
ATOM 1098 C C . VAL A 1 143 ? -4.711 2.871 1.845 1.00 87.69 143 VAL A C 1
ATOM 1100 O O . VAL A 1 143 ? -4.078 2.744 0.798 1.00 87.69 143 VAL A O 1
ATOM 1103 N N . ALA A 1 144 ? -5.781 2.123 2.123 1.00 83.06 144 ALA A N 1
ATOM 1104 C CA . ALA A 1 144 ? -6.251 1.050 1.243 1.00 83.06 144 ALA A CA 1
ATOM 1105 C C . ALA A 1 144 ? -6.549 1.554 -0.184 1.00 83.06 144 ALA A C 1
ATOM 1107 O O . ALA A 1 144 ? -6.074 0.980 -1.163 1.00 83.06 144 ALA A O 1
ATOM 1108 N N . GLN A 1 145 ? -7.250 2.683 -0.317 1.00 81.50 145 GLN A N 1
ATOM 1109 C CA .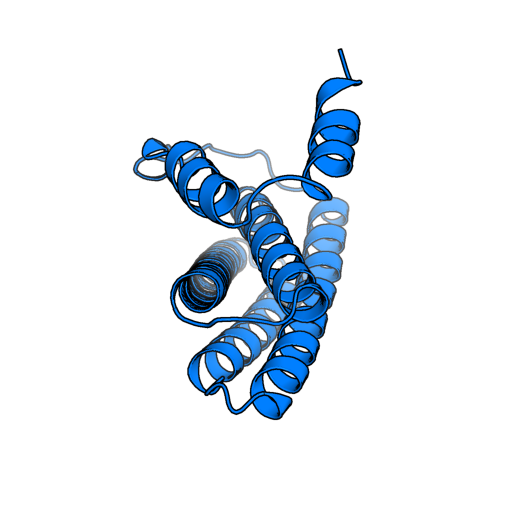 GLN A 1 145 ? -7.517 3.311 -1.616 1.00 81.50 145 GLN A CA 1
ATOM 1110 C C . GLN A 1 145 ? -6.237 3.788 -2.311 1.00 81.50 145 GLN A C 1
ATOM 1112 O O . GLN A 1 145 ? -6.104 3.700 -3.531 1.00 81.50 145 GLN A O 1
ATOM 1117 N N . SER A 1 146 ? -5.269 4.296 -1.550 1.00 82.50 146 SER A N 1
ATOM 1118 C CA . SER A 1 146 ? -3.986 4.707 -2.117 1.00 82.50 146 SER A CA 1
ATOM 1119 C C . SER A 1 146 ? -3.201 3.511 -2.661 1.00 82.50 146 SER A C 1
ATOM 1121 O O . SER A 1 146 ? -2.615 3.615 -3.739 1.00 82.50 146 SER A O 1
ATOM 1123 N N . LEU A 1 147 ? -3.235 2.378 -1.954 1.00 84.00 147 LEU A N 1
ATOM 1124 C CA . LEU A 1 147 ? -2.619 1.119 -2.373 1.00 84.00 147 LEU A CA 1
ATOM 1125 C C . LEU A 1 147 ? -3.284 0.552 -3.638 1.00 84.00 147 LEU A C 1
ATOM 1127 O O . LEU A 1 147 ? -2.568 0.090 -4.522 1.00 84.00 147 LEU A O 1
ATOM 1131 N N . ASP A 1 148 ? -4.609 0.670 -3.795 1.00 78.19 148 ASP A N 1
ATOM 1132 C CA . ASP A 1 148 ? -5.300 0.328 -5.053 1.00 78.19 148 ASP A CA 1
ATOM 1133 C C . ASP A 1 148 ? -4.709 1.078 -6.248 1.00 78.19 148 ASP A C 1
ATOM 1135 O O . ASP A 1 148 ? -4.324 0.477 -7.253 1.00 78.19 148 ASP A O 1
ATOM 1139 N N . VAL A 1 149 ? -4.599 2.405 -6.138 1.00 76.81 149 VAL A N 1
ATOM 1140 C CA . VAL A 1 149 ? -4.067 3.216 -7.238 1.00 76.81 149 VAL A CA 1
ATOM 1141 C C . VAL A 1 149 ? -2.593 2.886 -7.484 1.00 76.81 149 VAL A C 1
ATOM 1143 O O . VAL A 1 149 ? -2.167 2.844 -8.636 1.00 76.81 149 VAL A O 1
ATOM 1146 N N . THR A 1 150 ? -1.810 2.638 -6.432 1.00 81.00 150 THR A N 1
ATOM 1147 C CA . THR A 1 150 ? -0.411 2.207 -6.561 1.00 81.00 150 THR A CA 1
ATOM 1148 C C . THR A 1 150 ? -0.298 0.876 -7.304 1.00 81.00 150 THR A C 1
ATOM 1150 O O . THR A 1 150 ? 0.514 0.770 -8.219 1.00 81.00 150 THR A O 1
ATOM 1153 N N . ALA A 1 151 ? -1.143 -0.108 -6.991 1.00 77.06 151 ALA A N 1
ATOM 1154 C CA . ALA A 1 151 ? -1.147 -1.394 -7.682 1.00 77.06 151 ALA A CA 1
ATOM 1155 C C . ALA A 1 151 ? -1.514 -1.254 -9.169 1.00 77.06 151 ALA A C 1
ATOM 1157 O O . ALA A 1 151 ? -0.867 -1.861 -10.023 1.00 77.06 151 ALA A O 1
ATOM 1158 N N . VAL A 1 152 ? -2.508 -0.420 -9.496 1.00 74.12 152 VAL A N 1
ATOM 1159 C CA . VAL A 1 152 ? -2.880 -0.133 -10.892 1.00 74.12 152 VAL A CA 1
ATOM 1160 C C . VAL A 1 152 ? -1.730 0.545 -11.633 1.00 74.12 152 VAL A C 1
ATOM 1162 O O . VAL A 1 152 ? -1.377 0.112 -12.726 1.00 74.12 152 VAL A O 1
ATOM 1165 N N . LYS A 1 153 ? -1.107 1.569 -11.034 1.00 75.69 153 LYS A N 1
ATOM 1166 C CA . LYS A 1 153 ? 0.024 2.269 -11.656 1.00 75.69 153 LYS A CA 1
ATOM 1167 C C . LYS A 1 153 ? 1.236 1.347 -11.847 1.00 75.69 153 LYS A C 1
ATOM 1169 O O . LYS A 1 153 ? 1.867 1.412 -12.891 1.00 75.69 153 LYS A O 1
ATOM 1174 N N . ALA A 1 154 ? 1.514 0.448 -10.903 1.00 75.62 154 ALA A N 1
ATOM 1175 C CA . ALA A 1 154 ? 2.578 -0.549 -11.032 1.00 75.62 154 ALA A CA 1
ATOM 1176 C C . ALA A 1 154 ? 2.294 -1.616 -12.109 1.00 75.62 154 ALA A C 1
ATOM 1178 O O . ALA A 1 154 ? 3.226 -2.231 -12.609 1.00 75.62 154 ALA A O 1
ATOM 1179 N N . ALA A 1 155 ? 1.026 -1.857 -12.470 1.00 69.94 155 ALA A N 1
ATOM 1180 C CA . ALA A 1 155 ? 0.657 -2.809 -13.523 1.00 69.94 155 ALA A CA 1
ATOM 1181 C C . ALA A 1 155 ? 0.918 -2.290 -14.941 1.00 69.94 155 ALA A C 1
ATOM 1183 O O . ALA A 1 155 ? 1.079 -3.088 -15.860 1.00 69.94 155 ALA A O 1
ATOM 1184 N N . ILE A 1 156 ? 0.881 -0.970 -15.107 1.00 67.38 156 ILE A N 1
ATOM 1185 C CA . ILE A 1 156 ? 1.070 -0.288 -16.391 1.00 67.38 156 ILE A CA 1
ATOM 1186 C C . ILE A 1 156 ? 2.468 0.334 -16.519 1.00 67.38 156 ILE A C 1
ATOM 1188 O O . ILE A 1 156 ? 2.726 0.986 -17.530 1.00 67.38 156 ILE A O 1
ATOM 1192 N N . ALA A 1 157 ? 3.313 0.149 -15.494 1.00 61.84 157 ALA A N 1
ATOM 1193 C CA . ALA A 1 157 ? 4.725 0.529 -15.408 1.00 61.84 157 ALA A CA 1
ATOM 1194 C C . ALA A 1 157 ? 5.660 -0.566 -15.950 1.00 61.84 157 ALA A C 1
ATOM 1196 O O . ALA A 1 157 ? 6.799 -0.222 -16.335 1.00 61.84 157 ALA A O 1
#

Nearest PDB structures (foldseek):
  2rld-assembly1_D  TM=7.401E-01  e=7.302E-01  Bacteroides thetaiotaomicron VPI-5482
  1x8z-assembly1_A-2  TM=4.632E-01  e=9.625E-01  Arabidopsis thaliana
  1x8z-assembly3_A  TM=4.632E-01  e=9.625E-01  Arabidopsis thaliana
  2rld-assembly1_B  TM=4.777E-01  e=1.974E+00  Bacteroides thetaiotaomicron VPI-5482

pLDDT: mean 72.32, std 20.59, range [31.11, 93.12]

Foldseek 3Di:
DPPPPVVVVVVVVPDDPPVVVVVVVVPPDPPPPDDDLPPFDPDDLVLVVVLLVLQLVLLVLLVVLLVVVVVVVDDCPLLVVLSVVLVVLSVVLVVCSVVVVVVVNLVSLLVSLVSLLVSLVVLVVCLVPPPDDPVSNVSSVVSSVSSVVSSVSSSSD

Mean predicted aligned error: 12.21 Å

Radius of gyration: 17.16 Å; Cα contacts (8 Å, |Δi|>4): 111; chains: 1; bounding box: 47×29×45 Å

Secondary structure (DSSP, 8-state):
--SHHHHHHHGGGTS-HHHHHHHHHHTS-GGGG------PPPPPHHHHHHHHHHHHHHHHHHHHHHHHHHHTT---HHHHHHHHHHHHHHHHHHHHHHTT-HHHHHHHHHHHHHHHHHHHHHHHHHHHHS---HHHHHHHHHHHHHHHHHHHHHH--

Solvent-accessible surface area (backbone atoms only — not comparable to full-atom values): 8882 Å² total; per-residue (Å²): 142,82,69,62,65,64,52,54,59,61,58,58,79,79,63,56,77,72,57,53,60,54,49,58,57,72,66,52,66,84,68,76,81,65,75,72,88,71,85,63,72,86,66,54,69,70,59,53,54,52,51,51,56,53,44,51,56,47,42,53,50,43,55,52,48,42,53,56,40,43,77,71,70,45,90,41,67,68,56,50,51,34,43,50,52,34,51,56,36,48,54,50,31,55,52,28,60,74,68,67,43,63,72,60,29,52,53,36,32,50,53,30,24,52,37,33,47,53,42,23,51,52,43,52,48,45,69,70,75,48,94,59,58,70,69,58,44,50,52,43,51,53,43,28,55,48,29,52,54,45,27,56,53,38,71,68,97